Protein AF-A0A1I7XKC3-F1 (afdb_monomer_lite)

Organism: Heterorhabditis bacteriophora (NCBI:txid37862)

Sequence (110 aa):
MKFVNSKPDKKSCEFSFQAMRFMQVIESAVLALDHLHTLDPILDNLGRRHGKLEVNGKFRSYYWSTFLECSIYNVRKALTNAKKFADKDIDSTVILWRFLLRDMMKKIKV

InterPro domains:
  IPR009050 Globin-like superfamily [SSF46458] (7-82)
  IPR012292 Globin/Protoglobin [G3DSA:1.10.490.10] (1-110)
  IPR044399 Myoglobin-like, M family globin domain [cd01040] (5-108)
  IPR053341 Oxidative Stress Response Globin-like [PTHR47768] (9-109)

Radius of gyration: 17.14 Å; chains: 1; bounding box: 33×56×36 Å

Structure (mmCIF, N/CA/C/O backbone):
data_AF-A0A1I7XKC3-F1
#
_entry.id   AF-A0A1I7XKC3-F1
#
loop_
_atom_site.group_PDB
_atom_site.id
_atom_site.type_symbol
_atom_site.label_atom_id
_atom_site.label_alt_id
_atom_site.label_comp_id
_atom_site.label_asym_id
_atom_site.label_entity_id
_atom_site.label_seq_id
_atom_site.pdbx_PDB_ins_code
_atom_site.Cartn_x
_atom_site.Cartn_y
_atom_site.Cartn_z
_atom_site.occupancy
_atom_site.B_iso_or_equiv
_atom_site.auth_seq_id
_atom_site.auth_comp_id
_atom_site.auth_asym_id
_atom_site.auth_atom_id
_atom_site.pdbx_PDB_model_num
ATOM 1 N N . MET A 1 1 ? -5.148 44.225 3.162 1.00 41.16 1 MET A N 1
ATOM 2 C CA . MET A 1 1 ? -4.412 42.944 3.109 1.00 41.16 1 MET A CA 1
ATOM 3 C C . MET A 1 1 ? -4.772 42.276 1.785 1.00 41.16 1 MET A C 1
ATOM 5 O O . MET A 1 1 ? -5.936 41.958 1.590 1.00 41.16 1 MET A O 1
ATOM 9 N N . LYS A 1 2 ? -3.855 42.214 0.810 1.00 39.38 2 LYS A N 1
ATOM 10 C CA . LYS A 1 2 ? -4.137 41.585 -0.493 1.00 39.38 2 LYS A CA 1
ATOM 11 C C . LYS A 1 2 ? -4.003 40.071 -0.325 1.00 39.38 2 LYS A C 1
ATOM 13 O O . LYS A 1 2 ? -2.928 39.608 0.042 1.00 39.38 2 LYS A O 1
ATOM 18 N N . PHE A 1 3 ? -5.074 39.324 -0.580 1.00 52.50 3 PHE A N 1
ATOM 19 C CA . PHE A 1 3 ? -5.001 37.873 -0.723 1.00 52.50 3 PHE A CA 1
ATOM 20 C C . PHE A 1 3 ? -4.171 37.574 -1.968 1.00 52.50 3 PHE A C 1
ATOM 22 O O . PHE A 1 3 ? -4.613 37.781 -3.098 1.00 52.50 3 PHE A O 1
ATOM 29 N N . VAL A 1 4 ? -2.924 37.163 -1.763 1.00 53.81 4 VAL A N 1
ATOM 30 C CA . VAL A 1 4 ? -2.118 36.607 -2.842 1.00 53.81 4 VAL A CA 1
ATOM 31 C C . VAL A 1 4 ? -2.686 35.216 -3.085 1.00 53.81 4 VAL A C 1
ATOM 33 O O . VAL A 1 4 ? -2.530 34.337 -2.242 1.00 53.81 4 VAL A O 1
ATOM 36 N N . ASN A 1 5 ? -3.372 35.027 -4.213 1.00 55.12 5 ASN A N 1
ATOM 37 C CA . ASN A 1 5 ? -3.650 33.701 -4.755 1.00 55.12 5 ASN A CA 1
ATOM 38 C C . ASN A 1 5 ? -2.298 33.039 -5.047 1.00 55.12 5 ASN A C 1
ATOM 40 O O . ASN A 1 5 ? -1.741 33.184 -6.139 1.00 55.12 5 ASN A O 1
ATOM 44 N N . SER A 1 6 ? -1.722 32.379 -4.044 1.00 60.72 6 SER A N 1
ATOM 45 C CA . SER A 1 6 ? -0.539 31.553 -4.210 1.00 60.72 6 SER A CA 1
ATOM 46 C C . SER A 1 6 ? -0.907 30.442 -5.184 1.00 60.72 6 SER A C 1
ATOM 48 O O . SER A 1 6 ? -1.817 29.648 -4.946 1.00 60.72 6 SER A O 1
ATOM 50 N N . LYS A 1 7 ? -0.232 30.421 -6.339 1.00 62.53 7 LYS A N 1
ATOM 51 C CA . LYS A 1 7 ? -0.358 29.312 -7.285 1.00 62.53 7 LYS A CA 1
ATOM 52 C C . LYS A 1 7 ? -0.084 28.012 -6.518 1.00 62.53 7 LYS A C 1
ATOM 54 O O . LYS A 1 7 ? 0.878 27.993 -5.746 1.00 62.53 7 LYS A O 1
ATOM 59 N N . PRO A 1 8 ? -0.896 26.959 -6.706 1.00 65.06 8 PRO A N 1
ATOM 60 C CA . PRO A 1 8 ? -0.682 25.698 -6.016 1.00 65.06 8 PRO A CA 1
ATOM 61 C C . PRO A 1 8 ? 0.749 25.214 -6.264 1.00 65.06 8 PRO A C 1
ATOM 63 O O . PRO A 1 8 ? 1.235 25.241 -7.400 1.00 65.06 8 PRO A O 1
ATOM 66 N N . ASP A 1 9 ? 1.438 24.835 -5.188 1.00 76.94 9 ASP A N 1
ATOM 67 C CA . ASP A 1 9 ? 2.808 24.337 -5.259 1.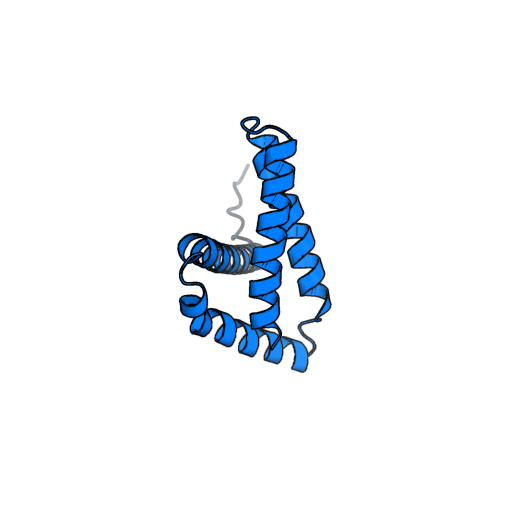00 76.94 9 ASP A CA 1
ATOM 68 C C . ASP A 1 9 ? 2.841 23.067 -6.121 1.00 76.94 9 ASP A C 1
ATOM 70 O O . ASP A 1 9 ? 2.349 22.010 -5.721 1.00 76.94 9 ASP A O 1
ATOM 74 N N . LYS A 1 10 ? 3.427 23.175 -7.321 1.00 70.94 10 LYS A N 1
ATOM 75 C CA . LYS A 1 10 ? 3.502 22.080 -8.298 1.00 70.94 10 LYS A CA 1
ATOM 76 C C . LYS A 1 10 ? 4.095 20.804 -7.697 1.00 70.94 10 LYS A C 1
ATOM 78 O O . LYS A 1 10 ? 3.612 19.724 -8.023 1.00 70.94 10 LYS A O 1
ATOM 83 N N . LYS A 1 11 ? 5.092 20.915 -6.810 1.00 71.88 11 LYS A N 1
ATOM 84 C CA . LYS A 1 11 ? 5.724 19.746 -6.172 1.00 71.88 11 LYS A CA 1
ATOM 85 C C . LYS A 1 11 ? 4.759 19.037 -5.223 1.00 71.88 11 LYS A C 1
ATOM 87 O O . LYS A 1 11 ? 4.666 17.812 -5.249 1.00 71.88 11 LYS A O 1
ATOM 92 N N . SER A 1 12 ? 4.003 19.799 -4.435 1.00 76.50 12 SER A N 1
ATOM 93 C CA . SER A 1 12 ? 2.940 19.272 -3.573 1.00 76.50 12 SER A CA 1
ATOM 94 C C . SER A 1 12 ? 1.827 18.587 -4.379 1.00 76.50 12 SER A C 1
ATOM 96 O O . SER A 1 12 ? 1.362 17.504 -4.011 1.00 76.50 12 SER A O 1
ATOM 98 N N . CYS A 1 13 ? 1.447 19.155 -5.529 1.00 83.06 13 CYS A N 1
ATOM 99 C CA . CYS A 1 13 ? 0.462 18.546 -6.425 1.00 83.06 13 CYS A CA 1
ATOM 100 C C . CYS A 1 13 ? 0.958 17.227 -7.033 1.00 83.06 13 CYS A C 1
ATOM 102 O O . CYS A 1 13 ? 0.220 16.243 -7.031 1.00 83.06 13 CYS A O 1
ATOM 104 N N . GLU A 1 14 ? 2.203 17.177 -7.515 1.00 85.88 14 GLU A N 1
ATOM 105 C CA . GLU A 1 14 ? 2.803 15.948 -8.048 1.00 85.88 14 GLU A CA 1
ATOM 106 C C . GLU A 1 14 ? 2.905 14.861 -6.978 1.00 85.88 14 GLU A C 1
ATOM 108 O O . GLU A 1 14 ? 2.538 13.715 -7.233 1.00 85.88 14 GLU A O 1
ATOM 113 N N . PHE A 1 15 ? 3.340 15.217 -5.767 1.00 85.12 15 PHE A N 1
ATOM 114 C CA . PHE A 1 15 ? 3.398 14.282 -4.649 1.00 85.12 15 PHE A CA 1
ATOM 115 C C . PHE A 1 15 ? 2.014 13.720 -4.310 1.00 85.12 15 PHE A C 1
ATOM 117 O O . PHE A 1 15 ? 1.838 12.503 -4.261 1.00 85.12 15 PHE A O 1
ATOM 124 N N . SER A 1 16 ? 1.018 14.595 -4.142 1.00 88.44 16 SER A N 1
ATOM 125 C CA . SER A 1 16 ? -0.357 14.200 -3.810 1.00 88.44 16 SER A CA 1
ATOM 126 C C . SER A 1 16 ? -0.956 13.288 -4.882 1.00 88.44 16 SER A C 1
ATOM 128 O O . SER A 1 16 ? -1.613 12.297 -4.570 1.00 88.44 16 SER A O 1
ATOM 130 N N . PHE A 1 17 ? -0.674 13.577 -6.152 1.00 88.44 17 PHE A N 1
ATOM 131 C CA . PHE A 1 17 ? -1.100 12.749 -7.273 1.00 88.44 17 PHE A CA 1
ATOM 132 C C . PHE A 1 17 ? -0.470 11.350 -7.249 1.00 88.44 17 PHE A C 1
ATOM 134 O O . PHE A 1 17 ? -1.168 10.356 -7.457 1.00 88.44 17 PHE A O 1
ATOM 141 N N . GLN A 1 18 ? 0.834 11.240 -6.969 1.00 87.00 18 GLN A N 1
ATOM 142 C CA . GLN A 1 18 ? 1.475 9.928 -6.831 1.00 87.00 18 GLN A CA 1
ATOM 143 C C . GLN A 1 18 ? 0.952 9.173 -5.604 1.00 87.00 18 GLN A C 1
ATOM 145 O O . GLN A 1 18 ? 0.672 7.980 -5.704 1.00 87.00 18 GLN A O 1
ATOM 150 N N . ALA A 1 19 ? 0.763 9.857 -4.472 1.00 88.62 19 ALA A N 1
ATOM 151 C CA . ALA A 1 19 ? 0.206 9.261 -3.261 1.00 88.62 19 ALA A CA 1
ATOM 152 C C . ALA A 1 19 ? -1.201 8.690 -3.505 1.00 88.62 19 ALA A C 1
ATOM 154 O O . ALA A 1 19 ? -1.474 7.550 -3.134 1.00 88.62 19 ALA A O 1
ATOM 155 N N . MET A 1 20 ? -2.064 9.432 -4.207 1.00 90.25 20 MET A N 1
ATOM 156 C CA . MET A 1 20 ? -3.402 8.970 -4.585 1.00 90.25 20 MET A CA 1
ATOM 157 C C . MET A 1 20 ? -3.351 7.702 -5.443 1.00 90.25 20 MET A C 1
ATOM 159 O O . MET A 1 20 ? -4.080 6.753 -5.169 1.00 90.25 20 MET A O 1
ATOM 163 N N . ARG A 1 21 ? -2.451 7.639 -6.432 1.00 87.94 21 ARG A N 1
ATOM 164 C CA . ARG A 1 21 ? -2.272 6.433 -7.256 1.00 87.94 21 ARG A CA 1
ATOM 165 C C . ARG A 1 21 ? -1.854 5.219 -6.434 1.00 87.94 21 ARG A C 1
ATOM 167 O O . ARG A 1 21 ? -2.342 4.124 -6.685 1.00 87.94 21 ARG A O 1
ATOM 174 N N . PHE A 1 22 ? -0.976 5.400 -5.450 1.00 87.06 22 PHE A N 1
ATOM 175 C CA . PHE A 1 22 ? -0.611 4.308 -4.549 1.00 87.06 22 PHE A CA 1
ATOM 176 C C . PHE A 1 22 ? -1.798 3.844 -3.705 1.00 87.06 22 PHE A C 1
ATOM 178 O O . PHE A 1 22 ? -2.020 2.641 -3.592 1.00 87.06 22 PHE A O 1
ATOM 185 N N . MET A 1 23 ? -2.596 4.774 -3.174 1.00 91.12 23 MET A N 1
ATOM 186 C CA . MET A 1 23 ? -3.797 4.420 -2.416 1.00 91.12 23 MET A CA 1
ATOM 187 C C . MET A 1 23 ? -4.818 3.653 -3.260 1.00 91.12 23 MET A C 1
ATOM 189 O O . MET A 1 23 ? -5.375 2.684 -2.764 1.00 91.12 23 MET A O 1
ATOM 193 N N . GLN A 1 24 ? -5.000 4.006 -4.535 1.00 91.38 24 GLN A N 1
ATOM 194 C CA . GLN A 1 24 ? -5.883 3.275 -5.456 1.00 91.38 24 GLN A CA 1
ATOM 195 C C . GLN A 1 24 ? -5.420 1.831 -5.696 1.00 91.38 24 GLN A C 1
ATOM 197 O O . GLN A 1 24 ? -6.235 0.913 -5.758 1.00 91.38 24 GLN A O 1
ATOM 202 N N . VAL A 1 25 ? -4.107 1.608 -5.816 1.00 90.38 25 VAL A N 1
ATOM 203 C CA . VAL A 1 25 ? -3.543 0.256 -5.971 1.00 90.38 25 VAL A CA 1
ATOM 204 C C . VAL A 1 25 ? -3.755 -0.563 -4.697 1.00 90.38 25 VAL A C 1
ATOM 206 O O . VAL A 1 25 ? -4.107 -1.737 -4.771 1.00 90.38 25 VAL A O 1
ATOM 209 N N . ILE A 1 26 ? -3.582 0.060 -3.529 1.00 92.00 26 ILE A N 1
ATOM 210 C CA . ILE A 1 26 ? -3.844 -0.568 -2.232 1.00 92.00 26 ILE A CA 1
ATOM 211 C C . ILE A 1 26 ? -5.333 -0.902 -2.066 1.00 92.00 26 ILE A C 1
ATOM 213 O O . ILE A 1 26 ? -5.667 -2.018 -1.681 1.00 92.00 26 ILE A O 1
ATOM 217 N N . GLU A 1 27 ? -6.225 0.035 -2.380 1.00 92.94 27 GLU A N 1
ATOM 218 C CA . GLU A 1 27 ? -7.676 -0.166 -2.359 1.00 92.94 27 GLU A CA 1
ATOM 219 C C . GLU A 1 27 ? -8.079 -1.330 -3.267 1.00 92.94 27 GLU A C 1
ATOM 221 O O . GLU A 1 27 ? -8.781 -2.238 -2.829 1.00 92.94 27 GLU A O 1
ATOM 226 N N . SER A 1 28 ? -7.557 -1.362 -4.495 1.00 92.38 28 SER A N 1
ATOM 227 C CA . SER A 1 28 ? -7.808 -2.456 -5.437 1.00 92.38 28 SER A CA 1
ATOM 228 C C . SER A 1 28 ? -7.360 -3.807 -4.871 1.00 92.38 28 SER A C 1
ATOM 230 O O . SER A 1 28 ? -8.031 -4.811 -5.083 1.00 92.38 28 SER A O 1
ATOM 232 N N . ALA A 1 29 ? -6.262 -3.843 -4.109 1.00 92.31 29 ALA A N 1
ATOM 233 C CA . ALA A 1 29 ? -5.795 -5.061 -3.449 1.00 92.31 29 ALA A CA 1
ATOM 234 C C . ALA A 1 29 ? -6.712 -5.521 -2.318 1.00 92.31 29 ALA A C 1
ATOM 236 O O . ALA A 1 29 ? -6.953 -6.717 -2.185 1.00 92.31 29 ALA A O 1
ATOM 237 N N . VAL A 1 30 ? -7.260 -4.588 -1.538 1.00 92.75 30 VAL A N 1
ATOM 238 C CA . VAL A 1 30 ? -8.254 -4.904 -0.504 1.00 92.75 30 VAL A CA 1
ATOM 239 C C . VAL A 1 30 ? -9.556 -5.414 -1.128 1.00 92.75 30 VAL A C 1
ATOM 241 O O . VAL A 1 30 ? -10.137 -6.375 -0.634 1.00 92.75 30 VAL A O 1
ATOM 244 N N . LEU A 1 31 ? -10.003 -4.809 -2.230 1.00 92.50 31 LEU A N 1
ATOM 245 C CA . LEU A 1 31 ? -11.226 -5.220 -2.928 1.00 92.50 31 LEU A CA 1
ATOM 246 C C . LEU A 1 31 ? -11.076 -6.555 -3.673 1.00 92.50 31 LEU A C 1
ATOM 248 O O . LEU A 1 31 ? -12.072 -7.226 -3.923 1.00 92.50 31 LEU A O 1
ATOM 252 N N . ALA A 1 32 ? -9.847 -6.948 -4.012 1.00 91.88 32 ALA A N 1
ATOM 253 C CA . ALA A 1 32 ? -9.539 -8.173 -4.741 1.00 91.88 32 ALA A CA 1
ATOM 254 C C . ALA A 1 32 ? -8.850 -9.240 -3.872 1.00 91.88 32 ALA A C 1
ATOM 256 O O . ALA A 1 32 ? -8.124 -10.070 -4.417 1.00 91.88 32 ALA A O 1
ATOM 257 N N . LEU A 1 33 ? -9.042 -9.245 -2.545 1.00 89.31 33 LEU A N 1
ATOM 258 C CA . LEU A 1 33 ? -8.362 -10.187 -1.638 1.00 89.31 33 LEU A CA 1
ATOM 259 C C . LEU A 1 33 ? -8.540 -11.661 -2.041 1.00 89.31 33 LEU A C 1
ATOM 261 O O . LEU A 1 33 ? -7.580 -12.427 -1.977 1.00 89.31 33 LEU A O 1
ATOM 265 N N . ASP A 1 34 ? -9.719 -12.039 -2.536 1.00 90.44 34 ASP A N 1
ATOM 266 C CA . ASP A 1 34 ? -9.996 -13.407 -3.001 1.00 90.44 34 ASP A CA 1
ATOM 267 C C . ASP A 1 34 ? -9.403 -13.706 -4.390 1.00 90.44 34 ASP A C 1
ATOM 269 O O . ASP A 1 34 ? -9.276 -14.860 -4.808 1.00 90.44 34 ASP A O 1
ATOM 273 N N . HIS A 1 35 ? -9.034 -12.664 -5.136 1.00 89.44 35 HIS A N 1
ATOM 274 C CA . HIS A 1 35 ? -8.646 -12.729 -6.544 1.00 89.44 35 HIS A CA 1
ATOM 275 C C . HIS A 1 35 ? -7.419 -11.853 -6.841 1.00 89.44 35 HIS A C 1
ATOM 277 O O . HIS A 1 35 ? -7.372 -11.162 -7.857 1.00 89.44 35 HIS A O 1
ATOM 283 N N . LEU A 1 36 ? -6.393 -11.886 -5.981 1.00 85.56 36 LEU A N 1
ATOM 284 C CA . LEU A 1 36 ? -5.233 -10.980 -6.070 1.00 85.56 36 LEU A CA 1
ATOM 285 C C . LEU A 1 36 ? -4.462 -11.049 -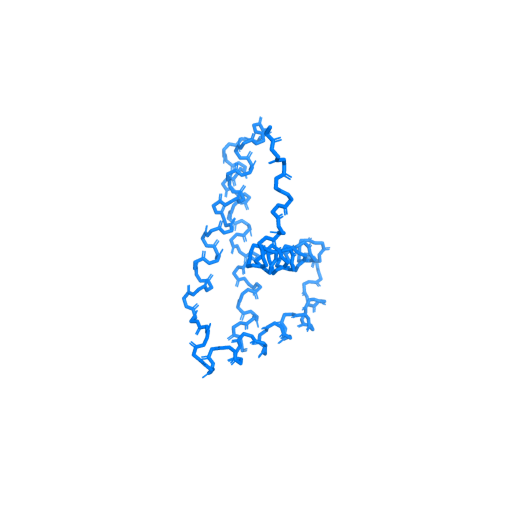7.400 1.00 85.56 36 LEU A C 1
ATOM 287 O O . LEU A 1 36 ? -3.805 -10.082 -7.773 1.00 85.56 36 LEU A O 1
ATOM 291 N N . HIS A 1 37 ? -4.548 -12.164 -8.131 1.00 87.00 37 HIS A N 1
ATOM 292 C CA . HIS A 1 37 ? -3.964 -12.311 -9.472 1.00 87.00 37 HIS A CA 1
ATOM 293 C C . HIS A 1 37 ? -4.527 -11.298 -10.485 1.00 87.00 37 HIS A C 1
ATOM 295 O O . HIS A 1 37 ? -3.859 -10.937 -11.448 1.00 87.00 37 HIS A O 1
ATOM 301 N N . THR A 1 38 ? -5.736 -10.776 -10.258 1.00 90.00 38 THR A N 1
ATOM 302 C CA . THR A 1 38 ? -6.332 -9.729 -11.105 1.00 90.00 38 THR A CA 1
ATOM 303 C C . THR A 1 38 ? -5.533 -8.422 -11.086 1.00 90.00 38 THR A C 1
ATOM 305 O O . THR A 1 38 ? -5.644 -7.619 -12.012 1.00 90.00 38 THR A O 1
ATOM 308 N N . LEU A 1 39 ? -4.679 -8.219 -10.076 1.00 90.44 39 LEU A N 1
ATOM 309 C CA . LEU A 1 39 ? -3.780 -7.073 -9.990 1.00 90.44 39 LEU A CA 1
ATOM 310 C C . LEU A 1 39 ? -2.474 -7.250 -10.767 1.00 90.44 39 LEU A C 1
ATOM 312 O O . LEU A 1 39 ? -1.753 -6.264 -10.925 1.00 90.44 39 LEU A O 1
ATOM 316 N N . ASP A 1 40 ? -2.157 -8.451 -11.256 1.00 90.50 40 ASP A N 1
ATOM 317 C CA . ASP A 1 40 ? -0.872 -8.745 -11.905 1.00 90.50 40 ASP A CA 1
ATOM 318 C C . ASP A 1 40 ? -0.540 -7.755 -13.036 1.00 90.50 40 ASP A C 1
ATOM 320 O O . ASP A 1 40 ? 0.534 -7.154 -12.985 1.00 90.50 40 ASP A O 1
ATOM 324 N N . PRO A 1 41 ? -1.464 -7.407 -13.959 1.00 91.25 41 PRO A N 1
ATOM 325 C CA . PRO A 1 41 ? -1.177 -6.414 -14.996 1.00 91.25 41 PRO A CA 1
ATOM 326 C C . PRO A 1 41 ? -0.774 -5.034 -14.446 1.00 91.25 41 PRO A C 1
ATOM 328 O O . PRO A 1 41 ? 0.052 -4.331 -15.040 1.00 91.25 41 PRO A O 1
ATOM 331 N N . ILE A 1 42 ? -1.355 -4.627 -13.312 1.00 89.62 42 ILE A N 1
ATOM 332 C CA . ILE A 1 42 ? -1.068 -3.345 -12.656 1.00 89.62 42 ILE A CA 1
ATOM 333 C C . ILE A 1 42 ? 0.288 -3.414 -11.949 1.00 89.62 42 ILE A C 1
ATOM 335 O O . ILE A 1 42 ? 1.111 -2.507 -12.115 1.00 89.62 42 ILE A O 1
ATOM 339 N N . LEU A 1 43 ? 0.528 -4.478 -11.180 1.00 90.31 43 LEU A N 1
ATOM 340 C CA . LEU A 1 43 ? 1.752 -4.668 -10.403 1.00 90.31 43 LEU A CA 1
ATOM 341 C C . LEU A 1 43 ? 2.973 -4.860 -11.313 1.00 90.31 43 LEU A C 1
ATOM 343 O O . LEU A 1 43 ? 3.990 -4.207 -11.082 1.00 90.31 43 LEU A O 1
ATOM 347 N N . ASP A 1 44 ? 2.846 -5.615 -12.404 1.00 91.31 44 ASP A N 1
ATOM 348 C CA . ASP A 1 44 ? 3.902 -5.796 -13.408 1.00 91.31 44 ASP A CA 1
ATOM 349 C C . ASP A 1 44 ? 4.271 -4.469 -14.078 1.00 91.31 44 ASP A C 1
ATOM 351 O O . ASP A 1 44 ? 5.442 -4.132 -14.280 1.00 91.31 44 ASP A O 1
ATOM 355 N N . ASN A 1 45 ? 3.265 -3.657 -14.415 1.00 90.25 45 ASN A N 1
ATOM 356 C CA . ASN A 1 45 ? 3.505 -2.339 -14.987 1.00 90.25 45 ASN A CA 1
ATOM 357 C C . ASN A 1 45 ? 4.214 -1.405 -13.994 1.00 90.25 45 ASN A C 1
ATOM 359 O O . ASN A 1 45 ? 5.105 -0.644 -14.387 1.00 90.25 45 ASN A O 1
ATOM 363 N N . LEU A 1 46 ? 3.844 -1.460 -12.712 1.00 89.62 46 LEU A N 1
ATOM 364 C CA . LEU A 1 46 ? 4.533 -0.721 -11.656 1.00 89.62 46 LEU A CA 1
ATOM 365 C C . LEU A 1 46 ? 5.974 -1.202 -11.485 1.00 89.62 46 LEU A C 1
ATOM 367 O O . LEU A 1 46 ? 6.855 -0.346 -11.365 1.00 89.62 46 LEU A O 1
ATOM 371 N N . GLY A 1 47 ? 6.214 -2.514 -11.540 1.00 90.94 47 GLY A N 1
ATOM 372 C CA . GLY A 1 47 ? 7.548 -3.106 -11.480 1.00 90.94 47 GLY A CA 1
ATOM 373 C C . GLY A 1 47 ? 8.435 -2.604 -12.609 1.00 90.94 47 GLY A C 1
ATOM 374 O O . GLY A 1 47 ? 9.454 -1.963 -12.355 1.00 90.94 47 GLY A O 1
ATOM 375 N N . ARG A 1 48 ? 7.973 -2.690 -13.864 1.00 92.38 48 ARG A N 1
ATOM 376 C CA . ARG A 1 48 ? 8.707 -2.140 -15.023 1.00 92.38 48 ARG A CA 1
ATOM 377 C C . ARG A 1 48 ? 9.038 -0.653 -14.878 1.00 92.38 48 ARG A C 1
ATOM 379 O O . ARG A 1 48 ? 10.115 -0.211 -15.280 1.00 92.38 48 ARG A O 1
ATOM 386 N N . ARG A 1 49 ? 8.114 0.153 -14.342 1.00 90.50 49 ARG A N 1
ATOM 387 C CA . ARG A 1 49 ? 8.337 1.596 -14.146 1.00 90.50 49 ARG A CA 1
ATOM 388 C C . ARG A 1 49 ? 9.369 1.870 -13.054 1.00 90.50 49 ARG A C 1
ATOM 390 O O . ARG A 1 49 ? 10.238 2.710 -13.272 1.00 90.50 49 ARG A O 1
ATOM 397 N N . HIS A 1 50 ? 9.296 1.179 -11.920 1.00 90.88 50 HIS A N 1
ATOM 398 C CA . HIS A 1 50 ? 10.249 1.366 -10.824 1.00 90.88 50 HIS A CA 1
ATOM 399 C C . HIS A 1 50 ? 11.624 0.776 -11.147 1.00 90.88 50 HIS A C 1
ATOM 401 O O . HIS A 1 50 ? 12.619 1.440 -10.873 1.00 90.88 50 HIS A O 1
ATOM 407 N N . GLY A 1 51 ? 11.692 -0.360 -11.847 1.00 91.44 51 GLY A N 1
ATOM 408 C CA . GLY A 1 51 ? 12.944 -0.918 -12.363 1.00 91.44 51 GLY A CA 1
ATOM 409 C C . GLY A 1 51 ? 13.672 0.061 -13.290 1.00 91.44 51 GLY A C 1
ATOM 410 O O . GLY A 1 51 ? 14.862 0.314 -13.123 1.00 91.44 51 GLY A O 1
ATOM 411 N N . LYS A 1 52 ? 12.953 0.744 -14.196 1.00 93.06 52 LYS A N 1
ATOM 412 C CA . LYS A 1 52 ? 13.538 1.826 -15.016 1.00 93.06 52 LYS A CA 1
ATOM 413 C C . LYS A 1 52 ? 14.062 2.998 -14.182 1.00 93.06 52 LYS A C 1
ATOM 415 O O . LYS A 1 52 ? 15.054 3.618 -14.560 1.00 93.06 52 LYS A O 1
ATOM 420 N N . LEU A 1 53 ? 13.391 3.361 -13.089 1.00 92.12 53 LEU A N 1
ATOM 421 C CA . LEU A 1 53 ? 13.868 4.430 -12.205 1.00 92.12 53 LEU A CA 1
ATOM 422 C C . LEU A 1 53 ? 15.111 3.999 -11.421 1.00 92.12 53 LEU A C 1
ATOM 424 O O . LEU A 1 53 ? 16.006 4.819 -11.226 1.00 92.12 53 LEU A O 1
ATOM 428 N N . GLU A 1 54 ? 15.175 2.737 -11.006 1.00 92.12 54 GLU A N 1
ATOM 429 C CA . GLU A 1 54 ? 16.317 2.164 -10.297 1.00 92.12 54 GLU A CA 1
ATOM 430 C C . GLU A 1 54 ? 17.556 2.104 -11.192 1.00 92.12 54 GLU A C 1
ATOM 432 O O . GLU A 1 54 ? 18.590 2.656 -10.820 1.00 92.12 54 GLU A O 1
ATOM 437 N N . VAL A 1 55 ? 17.422 1.575 -12.415 1.00 93.31 55 VAL A N 1
ATOM 438 C CA . VAL A 1 55 ? 18.505 1.544 -13.419 1.00 93.31 55 VAL A CA 1
ATOM 439 C C . VAL A 1 55 ? 19.041 2.948 -13.716 1.00 93.31 55 VAL A C 1
ATOM 441 O O . VAL A 1 55 ? 20.245 3.144 -13.836 1.00 93.31 55 VAL A O 1
ATOM 444 N N . ASN A 1 56 ? 18.163 3.953 -13.768 1.00 94.56 56 ASN A N 1
ATOM 445 C CA . ASN A 1 56 ? 18.550 5.347 -14.005 1.00 94.56 56 ASN A CA 1
ATOM 446 C C . ASN A 1 56 ? 19.052 6.080 -12.746 1.00 94.56 56 ASN A C 1
ATOM 448 O O . ASN A 1 56 ? 19.207 7.302 -12.766 1.00 94.56 56 ASN A O 1
ATOM 452 N N . GLY A 1 57 ? 19.233 5.379 -11.624 1.00 92.25 57 GLY A N 1
ATOM 453 C CA . GLY A 1 57 ? 19.717 5.954 -10.371 1.00 92.25 57 GLY A CA 1
ATOM 454 C C . GLY A 1 57 ? 18.738 6.911 -9.681 1.00 92.25 57 GLY A C 1
ATOM 455 O O . GLY A 1 57 ? 19.131 7.568 -8.717 1.00 92.25 57 GLY A O 1
ATOM 456 N N . LYS A 1 58 ? 17.477 6.978 -10.125 1.00 92.81 58 LYS A N 1
ATOM 457 C CA . LYS A 1 58 ? 16.409 7.840 -9.579 1.00 92.81 58 LYS A CA 1
ATOM 458 C C . LYS A 1 58 ? 15.561 7.153 -8.506 1.00 92.81 58 LYS A C 1
ATOM 460 O O . LYS A 1 58 ? 14.717 7.794 -7.889 1.00 92.81 58 LYS A O 1
ATOM 465 N N . PHE A 1 59 ? 15.776 5.860 -8.291 1.00 92.69 59 PHE A N 1
ATOM 466 C CA . PHE A 1 59 ? 15.135 5.074 -7.245 1.00 92.69 59 PHE A CA 1
ATOM 467 C C . PHE A 1 59 ? 16.181 4.209 -6.533 1.00 92.69 59 PHE A C 1
ATOM 469 O O . PHE A 1 59 ? 17.231 3.891 -7.096 1.00 92.69 59 PHE A O 1
ATOM 476 N N . ARG A 1 60 ? 15.927 3.877 -5.268 1.00 92.62 60 ARG A N 1
ATOM 477 C CA . ARG A 1 60 ? 16.761 2.987 -4.458 1.00 92.62 60 ARG A CA 1
ATOM 478 C C . ARG A 1 60 ? 15.867 1.923 -3.843 1.00 92.62 60 ARG A C 1
ATOM 480 O O . ARG A 1 60 ? 14.856 2.270 -3.238 1.00 92.62 60 ARG A O 1
ATOM 487 N N . SER A 1 61 ? 16.265 0.655 -3.923 1.00 87.62 61 SER A N 1
ATOM 488 C CA . SER A 1 61 ? 15.472 -0.465 -3.396 1.00 87.62 61 SER A CA 1
ATOM 489 C C . SER A 1 61 ? 15.023 -0.292 -1.932 1.00 87.62 61 SER A C 1
ATOM 491 O O . SER A 1 61 ? 13.911 -0.686 -1.579 1.00 87.62 61 SER A O 1
ATOM 493 N N . TYR A 1 62 ? 15.814 0.373 -1.076 1.00 91.44 62 TYR A N 1
ATOM 494 C CA . TYR A 1 62 ? 15.437 0.610 0.327 1.00 91.44 62 TYR A CA 1
ATOM 495 C C . TYR A 1 62 ? 14.239 1.561 0.509 1.00 91.44 62 TYR A C 1
ATOM 497 O O . TYR A 1 62 ? 13.595 1.510 1.557 1.00 91.44 62 TYR A O 1
ATOM 505 N N . TYR A 1 63 ? 13.877 2.374 -0.493 1.00 93.06 63 TYR A N 1
ATOM 506 C CA . TYR A 1 63 ? 12.673 3.217 -0.442 1.00 93.06 63 TYR A CA 1
ATOM 507 C C . TYR A 1 63 ? 11.398 2.390 -0.282 1.00 93.06 63 TYR A C 1
ATOM 509 O O . TYR A 1 63 ? 10.451 2.840 0.358 1.00 93.06 63 TYR A O 1
ATOM 517 N N . TRP A 1 64 ? 11.394 1.152 -0.780 1.00 92.00 64 TRP A N 1
ATOM 518 C CA . TRP A 1 64 ? 10.315 0.204 -0.532 1.00 92.00 64 TRP A CA 1
ATOM 519 C C . TRP A 1 64 ? 10.150 -0.101 0.960 1.00 92.00 64 TRP A C 1
ATOM 521 O O . TRP A 1 64 ? 9.031 -0.118 1.465 1.00 92.00 64 TRP A O 1
ATOM 531 N N . SER A 1 65 ? 11.250 -0.302 1.687 1.00 93.25 65 SER A N 1
ATOM 532 C CA . SER A 1 65 ? 11.202 -0.539 3.133 1.00 93.25 65 SER A CA 1
ATOM 533 C C . SER A 1 65 ? 10.669 0.685 3.879 1.00 93.25 65 SER A C 1
ATOM 535 O O . SER A 1 65 ? 9.804 0.544 4.739 1.00 93.25 65 SER A O 1
ATOM 537 N N . THR A 1 66 ? 11.112 1.890 3.501 1.00 94.81 66 THR A N 1
ATOM 538 C CA . THR A 1 66 ? 10.577 3.145 4.053 1.00 94.81 66 THR A CA 1
ATOM 539 C C . THR A 1 66 ? 9.077 3.273 3.799 1.00 94.81 66 THR A C 1
ATOM 541 O O . THR A 1 66 ? 8.320 3.561 4.722 1.00 94.81 66 THR A O 1
ATOM 544 N N . PHE A 1 67 ? 8.630 3.003 2.570 1.00 92.38 67 PHE A N 1
ATOM 545 C CA . PHE A 1 67 ? 7.217 3.035 2.207 1.00 92.38 67 PHE A CA 1
ATOM 546 C C . PHE A 1 67 ? 6.377 2.080 3.063 1.00 92.38 67 PHE A C 1
ATOM 548 O O . PHE A 1 67 ? 5.324 2.480 3.563 1.00 92.38 67 PHE A O 1
ATOM 555 N N . LEU A 1 68 ? 6.849 0.848 3.279 1.00 94.75 68 LEU A N 1
ATOM 556 C CA . LEU A 1 68 ? 6.150 -0.143 4.097 1.00 94.75 68 LEU A CA 1
ATOM 557 C C . LEU A 1 68 ? 5.969 0.340 5.540 1.00 94.75 68 LEU A C 1
ATOM 559 O O . LEU A 1 68 ? 4.849 0.349 6.047 1.00 94.75 68 LEU A O 1
ATOM 563 N N . GLU A 1 69 ? 7.051 0.765 6.193 1.00 96.38 69 GLU A N 1
ATOM 564 C CA . GLU A 1 69 ? 6.994 1.177 7.600 1.00 96.38 69 GLU A CA 1
ATOM 565 C C . GLU A 1 69 ? 6.153 2.449 7.782 1.00 96.38 69 GLU A C 1
ATOM 567 O O . GLU A 1 69 ? 5.328 2.519 8.695 1.00 96.38 69 GLU A O 1
ATOM 572 N N . CYS A 1 70 ? 6.259 3.420 6.865 1.00 96.00 70 CYS A N 1
ATOM 573 C CA . CYS A 1 70 ? 5.394 4.599 6.868 1.00 96.00 70 CYS A CA 1
ATOM 574 C C . CYS A 1 70 ? 3.916 4.240 6.653 1.00 96.00 70 CYS A C 1
ATOM 576 O O . CYS A 1 70 ? 3.049 4.805 7.319 1.00 96.00 70 CYS A O 1
ATOM 578 N N . SER A 1 71 ? 3.604 3.313 5.745 1.00 95.12 71 SER A N 1
ATOM 579 C CA . SER A 1 71 ? 2.219 2.901 5.478 1.00 95.12 71 SER A CA 1
ATOM 580 C C . SER A 1 71 ? 1.597 2.232 6.704 1.00 95.12 71 SER A C 1
ATOM 582 O O . SER A 1 71 ? 0.519 2.624 7.146 1.00 95.12 71 SER A O 1
ATOM 584 N N . ILE A 1 72 ? 2.319 1.293 7.318 1.00 96.94 72 ILE A N 1
ATOM 585 C CA . ILE A 1 72 ? 1.896 0.580 8.533 1.00 96.94 72 ILE A CA 1
ATOM 586 C C . ILE A 1 72 ? 1.706 1.550 9.702 1.00 96.94 72 ILE A C 1
ATOM 588 O O . ILE A 1 72 ? 0.703 1.470 10.414 1.00 96.94 72 ILE A O 1
ATOM 592 N N . TYR A 1 73 ? 2.630 2.498 9.882 1.00 97.44 73 TYR A N 1
ATOM 593 C CA . TYR A 1 73 ? 2.491 3.547 10.889 1.00 97.44 73 TYR A CA 1
ATOM 594 C C . TYR A 1 73 ? 1.203 4.357 10.691 1.00 97.44 73 TYR A C 1
ATOM 596 O O . TYR A 1 73 ? 0.452 4.566 11.645 1.00 97.44 73 TYR A O 1
ATOM 604 N N . ASN A 1 74 ? 0.919 4.787 9.457 1.00 96.19 74 ASN A N 1
ATOM 605 C CA . ASN A 1 74 ? -0.275 5.577 9.159 1.00 96.19 74 ASN A CA 1
ATOM 606 C C . ASN A 1 74 ? 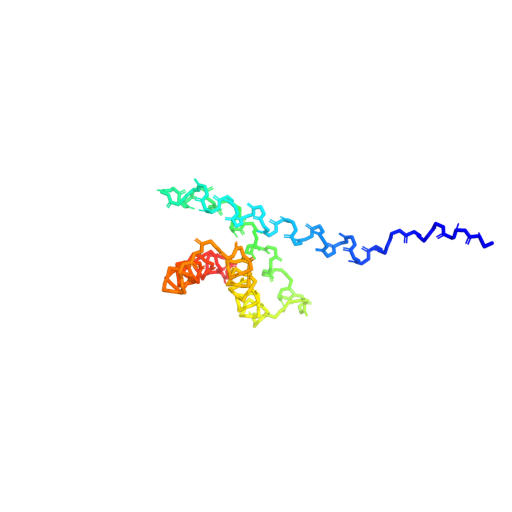-1.569 4.779 9.359 1.00 96.19 74 ASN A C 1
ATOM 608 O O . ASN A 1 74 ? -2.523 5.330 9.905 1.00 96.19 74 ASN A O 1
ATOM 612 N N . VAL A 1 75 ? -1.591 3.490 9.003 1.00 95.75 75 VAL A N 1
ATOM 613 C CA . VAL A 1 75 ? -2.727 2.595 9.287 1.00 95.75 75 VAL A CA 1
ATOM 614 C C . VAL A 1 75 ? -2.985 2.513 10.790 1.00 95.75 75 VAL A C 1
ATOM 616 O O . VAL A 1 75 ? -4.102 2.784 11.228 1.00 95.75 75 VAL A O 1
ATOM 619 N N . ARG A 1 76 ? -1.956 2.214 11.599 1.00 98.00 76 ARG A N 1
ATOM 620 C CA . ARG A 1 76 ? -2.100 2.161 13.063 1.00 98.00 76 ARG A CA 1
ATOM 621 C C . ARG A 1 76 ? -2.623 3.487 13.606 1.00 98.00 76 ARG A C 1
ATOM 623 O O . ARG A 1 76 ? -3.619 3.505 14.319 1.00 98.00 76 ARG A O 1
ATOM 630 N N . LYS A 1 77 ? -1.989 4.598 13.224 1.00 97.88 77 LYS A N 1
ATOM 631 C CA . LYS A 1 77 ? -2.378 5.944 13.660 1.00 97.88 77 LYS A CA 1
ATOM 632 C C . LYS A 1 77 ? -3.840 6.250 13.325 1.00 97.88 77 LYS A C 1
ATOM 634 O O . LYS A 1 77 ? -4.549 6.786 14.172 1.00 97.88 77 LYS A O 1
ATOM 639 N N . ALA A 1 78 ? -4.296 5.912 12.119 1.00 96.44 78 ALA A N 1
ATOM 640 C CA . ALA A 1 78 ? -5.677 6.128 11.699 1.00 96.44 78 ALA A CA 1
ATOM 641 C C . ALA A 1 78 ? -6.670 5.314 12.545 1.00 96.44 78 ALA A C 1
ATOM 643 O O . ALA A 1 78 ? -7.662 5.868 13.018 1.00 96.44 78 ALA A O 1
ATOM 644 N N . LEU A 1 79 ? -6.381 4.033 12.791 1.00 97.00 79 LEU A N 1
ATOM 645 C CA . LEU A 1 79 ? -7.236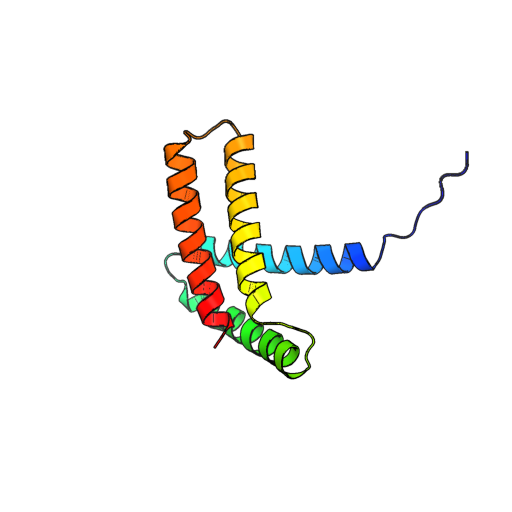 3.156 13.596 1.00 97.00 79 LEU A CA 1
ATOM 646 C C . LEU A 1 79 ? -7.278 3.577 15.071 1.00 97.00 79 LEU A C 1
ATOM 648 O O . LEU A 1 79 ? -8.359 3.649 15.653 1.00 97.00 79 LEU A O 1
ATOM 652 N N . THR A 1 80 ? -6.133 3.937 15.657 1.00 97.44 80 THR A N 1
ATOM 653 C CA . THR A 1 80 ? -6.058 4.464 17.029 1.00 97.44 80 THR A CA 1
ATOM 654 C C . THR A 1 80 ? -6.847 5.769 17.161 1.00 97.44 80 THR A C 1
ATOM 656 O O . THR A 1 80 ? -7.642 5.931 18.085 1.00 97.44 80 THR A O 1
ATOM 659 N N . ASN A 1 81 ? -6.697 6.690 16.204 1.00 97.81 81 ASN A N 1
ATOM 660 C CA . ASN A 1 81 ? -7.411 7.968 16.218 1.00 97.81 81 ASN A CA 1
ATOM 661 C C . ASN A 1 81 ? -8.922 7.820 16.025 1.00 97.81 81 ASN A C 1
ATOM 663 O O . ASN A 1 81 ? -9.673 8.684 16.476 1.00 97.81 81 ASN A O 1
ATOM 667 N N . ALA A 1 82 ? -9.379 6.737 15.389 1.00 96.75 82 ALA A N 1
ATOM 668 C CA . ALA A 1 82 ? -10.800 6.454 15.260 1.00 96.75 82 ALA A CA 1
ATOM 669 C C . ALA A 1 82 ? -11.464 6.179 16.620 1.00 96.75 82 ALA A C 1
ATOM 671 O O . ALA A 1 82 ? -12.676 6.347 16.717 1.00 96.75 82 ALA A O 1
ATOM 672 N N . LYS A 1 83 ? -10.697 5.778 17.652 1.00 93.44 83 LYS A N 1
ATOM 673 C CA . LYS A 1 83 ? -11.180 5.448 19.011 1.00 93.44 83 LYS A CA 1
ATOM 674 C C . LYS A 1 83 ? -12.353 4.452 19.023 1.00 93.44 83 LYS A C 1
ATOM 676 O O . LYS A 1 83 ? -13.213 4.504 19.896 1.00 93.44 83 LYS A O 1
ATOM 681 N N . LYS A 1 84 ? -12.402 3.573 18.018 1.00 96.31 84 LYS A N 1
ATOM 682 C CA . LYS A 1 84 ? -13.483 2.598 17.778 1.00 96.31 84 LYS A CA 1
ATOM 683 C C . LYS A 1 84 ? -13.056 1.147 17.982 1.00 96.31 84 LYS A C 1
ATOM 685 O O . LYS A 1 84 ? -13.913 0.276 18.040 1.00 96.31 84 LYS A O 1
ATOM 690 N N . PHE A 1 85 ? -11.755 0.890 18.044 1.00 95.50 85 PHE A N 1
ATOM 691 C CA . PHE A 1 85 ? -11.183 -0.452 18.010 1.00 95.50 85 PHE A CA 1
ATOM 692 C C . PHE A 1 85 ? -10.337 -0.682 19.257 1.00 95.50 85 PHE A C 1
ATOM 694 O O . PHE A 1 85 ? -9.678 0.248 19.725 1.00 95.50 85 PHE A O 1
ATOM 701 N N . ALA A 1 86 ? -10.348 -1.906 19.783 1.00 97.19 86 ALA A N 1
ATOM 702 C CA . ALA A 1 86 ? -9.450 -2.293 20.861 1.00 97.19 86 ALA A CA 1
ATOM 703 C C . ALA A 1 86 ? -8.012 -2.421 20.336 1.00 97.19 86 ALA A C 1
ATOM 705 O O . ALA A 1 86 ? -7.799 -2.814 19.188 1.00 97.19 86 ALA A O 1
ATOM 706 N N . ASP A 1 87 ? -7.017 -2.158 21.186 1.00 96.06 87 ASP A N 1
ATOM 707 C CA . ASP A 1 87 ? -5.601 -2.183 20.787 1.00 96.06 87 ASP A CA 1
ATOM 708 C C . ASP A 1 87 ? -5.181 -3.527 20.170 1.00 96.06 87 ASP A C 1
ATOM 710 O O . ASP A 1 87 ? -4.472 -3.560 19.165 1.00 96.06 87 ASP A O 1
ATOM 714 N N . LYS A 1 88 ? -5.706 -4.644 20.694 1.00 97.31 88 LYS A N 1
ATOM 715 C CA . LYS A 1 88 ? -5.467 -5.992 20.150 1.00 97.31 88 LYS A CA 1
ATOM 716 C C . LYS A 1 88 ? -5.942 -6.141 18.698 1.00 97.31 88 LYS A C 1
ATOM 718 O O . LYS A 1 88 ? -5.274 -6.796 17.891 1.00 97.31 88 LYS A O 1
ATOM 723 N N . ASP A 1 89 ? -7.084 -5.549 18.359 1.00 97.50 89 ASP A N 1
ATOM 724 C CA . ASP A 1 89 ? -7.645 -5.615 17.007 1.00 97.50 89 ASP A CA 1
ATOM 725 C C . ASP A 1 89 ? -6.854 -4.718 16.056 1.00 97.50 89 ASP A C 1
ATOM 727 O O . ASP A 1 89 ? -6.593 -5.097 14.912 1.00 97.50 89 ASP A O 1
ATOM 731 N N . ILE A 1 90 ? -6.403 -3.557 16.545 1.00 97.88 90 ILE A N 1
ATOM 732 C CA . ILE A 1 90 ? -5.502 -2.668 15.807 1.00 97.88 90 ILE A CA 1
ATOM 733 C C . ILE A 1 90 ? -4.197 -3.402 15.485 1.00 97.88 90 ILE A C 1
ATOM 735 O O . ILE A 1 90 ? -3.769 -3.396 14.333 1.00 97.88 90 ILE A O 1
ATOM 739 N N . ASP A 1 91 ? -3.585 -4.075 16.458 1.00 97.56 91 ASP A N 1
ATOM 740 C CA . ASP A 1 91 ? -2.341 -4.822 16.257 1.00 97.56 91 ASP A CA 1
ATOM 741 C C . ASP A 1 91 ? -2.499 -5.962 15.251 1.00 97.56 91 ASP A C 1
ATOM 743 O O . ASP A 1 91 ? -1.694 -6.091 14.323 1.00 97.56 91 ASP A O 1
ATOM 747 N N . SER A 1 92 ? -3.576 -6.737 15.381 1.00 97.88 92 SER A N 1
ATOM 748 C CA . SER A 1 92 ? -3.903 -7.814 14.441 1.00 97.88 92 SER A CA 1
ATOM 749 C C . SER A 1 92 ? -4.103 -7.267 13.024 1.00 97.88 92 SER A C 1
ATOM 751 O O . SER A 1 92 ? -3.540 -7.784 12.059 1.00 97.88 92 SER A O 1
ATOM 753 N N . THR A 1 93 ? -4.829 -6.155 12.897 1.00 96.31 93 THR A N 1
ATOM 754 C CA . THR A 1 93 ? -5.073 -5.477 11.617 1.00 96.31 93 THR A CA 1
ATOM 755 C C . THR A 1 93 ? -3.772 -4.973 10.994 1.00 96.31 93 THR A C 1
ATOM 757 O O . THR A 1 93 ? -3.521 -5.182 9.809 1.00 96.31 93 THR A O 1
ATOM 760 N N . VAL A 1 94 ? -2.897 -4.352 11.785 1.00 97.38 94 VAL A N 1
ATOM 761 C CA . VAL A 1 94 ? -1.591 -3.851 11.335 1.00 97.38 94 VAL A CA 1
ATOM 762 C C . VAL A 1 94 ? -0.697 -4.984 10.813 1.00 97.38 94 VAL A C 1
ATOM 764 O O . VAL A 1 94 ? 0.016 -4.795 9.823 1.00 97.38 94 VAL A O 1
ATOM 767 N N . ILE A 1 95 ? -0.751 -6.170 11.427 1.00 97.62 95 ILE A N 1
ATOM 768 C CA . ILE A 1 95 ? -0.047 -7.364 10.940 1.00 97.62 95 ILE A CA 1
ATOM 769 C C . ILE A 1 95 ? -0.582 -7.797 9.567 1.00 97.62 95 ILE A C 1
ATOM 771 O O . ILE A 1 95 ? 0.212 -8.028 8.653 1.00 97.62 95 ILE A O 1
ATOM 775 N N . LEU A 1 96 ? -1.904 -7.850 9.388 1.00 96.25 96 LEU A N 1
ATOM 776 C CA . LEU A 1 96 ? -2.525 -8.209 8.106 1.00 96.25 96 LEU A CA 1
ATOM 777 C C . LEU A 1 96 ? -2.152 -7.218 6.993 1.00 96.25 96 LEU A C 1
ATOM 779 O O . LEU A 1 96 ? -1.739 -7.626 5.907 1.00 96.25 96 LEU A O 1
ATOM 783 N N . TRP A 1 97 ? -2.183 -5.916 7.288 1.00 96.56 97 TRP A N 1
ATOM 784 C CA . TRP A 1 97 ? -1.715 -4.875 6.369 1.00 96.56 97 TRP A CA 1
ATOM 785 C C . TRP A 1 97 ? -0.242 -5.039 5.989 1.00 96.56 97 TRP A C 1
ATOM 787 O O . TRP A 1 97 ? 0.121 -4.868 4.824 1.00 96.56 97 TRP A O 1
ATOM 797 N N . ARG A 1 98 ? 0.620 -5.407 6.947 1.00 97.12 98 ARG A N 1
ATOM 798 C CA . ARG A 1 98 ? 2.038 -5.686 6.678 1.00 97.12 98 ARG A CA 1
ATOM 799 C C . ARG A 1 98 ? 2.201 -6.848 5.699 1.00 97.12 98 ARG A C 1
ATOM 801 O O . ARG A 1 98 ? 3.075 -6.759 4.838 1.00 97.12 98 ARG A O 1
ATOM 808 N N . PHE A 1 99 ? 1.403 -7.910 5.814 1.00 95.06 99 PHE A N 1
ATOM 809 C CA . PHE A 1 99 ? 1.445 -9.034 4.874 1.00 95.06 99 PHE A CA 1
ATOM 810 C C . PHE A 1 99 ? 1.005 -8.621 3.470 1.00 95.06 99 PHE A C 1
ATOM 812 O O . PHE A 1 99 ? 1.784 -8.786 2.531 1.00 95.06 99 PHE A O 1
ATOM 819 N N . LEU A 1 100 ? -0.164 -7.986 3.347 1.00 93.06 100 LEU A N 1
ATOM 820 C CA . LEU A 1 100 ? -0.693 -7.531 2.059 1.00 93.06 100 LEU A CA 1
ATOM 821 C C . LEU A 1 100 ? 0.307 -6.630 1.320 1.00 93.06 100 LEU A C 1
ATOM 823 O O . LEU A 1 100 ? 0.680 -6.904 0.179 1.00 93.06 100 LEU A O 1
ATOM 827 N N . LEU A 1 101 ? 0.805 -5.587 1.992 1.00 94.19 101 LEU A N 1
ATOM 828 C CA . LEU A 1 101 ? 1.746 -4.644 1.388 1.00 94.19 101 LEU A CA 1
ATOM 829 C C . LEU A 1 101 ? 3.065 -5.321 1.004 1.00 94.19 101 LEU A C 1
ATOM 831 O O . LEU A 1 101 ? 3.601 -5.048 -0.069 1.00 94.19 101 LEU A O 1
ATOM 835 N N . ARG A 1 102 ? 3.588 -6.230 1.840 1.00 93.50 102 ARG A N 1
ATOM 836 C CA . ARG A 1 102 ? 4.815 -6.975 1.520 1.00 93.50 102 ARG A CA 1
ATOM 837 C C . ARG A 1 102 ? 4.658 -7.815 0.264 1.00 93.50 102 ARG A C 1
ATOM 839 O O . ARG A 1 102 ? 5.572 -7.815 -0.556 1.00 93.50 102 ARG A O 1
ATOM 846 N N . ASP A 1 103 ? 3.543 -8.513 0.108 1.00 89.56 103 ASP A N 1
ATOM 847 C CA . ASP A 1 103 ? 3.343 -9.392 -1.042 1.00 89.56 103 ASP A CA 1
ATOM 848 C C . ASP A 1 103 ? 3.096 -8.602 -2.332 1.00 89.56 103 ASP A C 1
ATOM 850 O O . ASP A 1 103 ? 3.688 -8.924 -3.364 1.00 89.56 103 ASP A O 1
ATOM 854 N N . MET A 1 104 ? 2.367 -7.484 -2.262 1.00 89.75 104 MET A N 1
ATOM 855 C CA . MET A 1 104 ? 2.282 -6.530 -3.375 1.00 89.75 104 MET A CA 1
ATOM 856 C C . MET A 1 104 ? 3.668 -6.008 -3.779 1.00 89.75 104 MET A C 1
ATOM 858 O O . MET A 1 104 ? 4.025 -6.001 -4.956 1.00 89.75 104 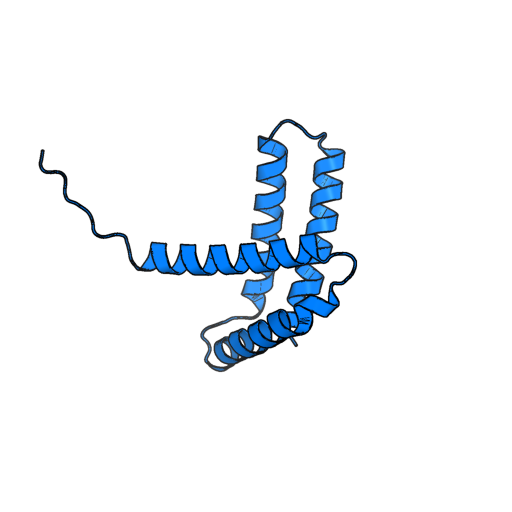MET A O 1
ATOM 862 N N . MET A 1 105 ? 4.484 -5.598 -2.804 1.00 90.00 105 MET A N 1
ATOM 863 C CA . MET A 1 105 ? 5.830 -5.084 -3.062 1.00 90.00 105 MET A CA 1
ATOM 864 C C . MET A 1 105 ? 6.768 -6.150 -3.629 1.00 90.00 105 MET A C 1
ATOM 866 O O . MET A 1 105 ? 7.603 -5.816 -4.464 1.00 90.00 105 MET A O 1
ATOM 870 N N . LYS A 1 106 ?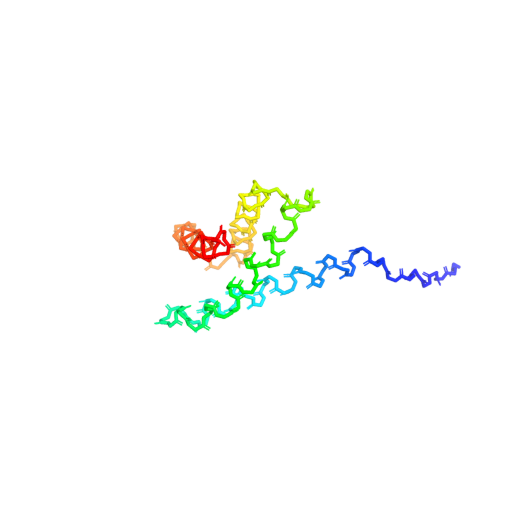 6.658 -7.415 -3.200 1.00 88.31 106 LYS A N 1
ATOM 871 C CA . LYS A 1 106 ? 7.435 -8.517 -3.788 1.00 88.31 106 LYS A CA 1
ATOM 872 C C . LYS A 1 106 ? 7.156 -8.639 -5.279 1.00 88.31 106 LYS A C 1
ATOM 874 O O . LYS A 1 106 ? 8.116 -8.727 -6.028 1.00 88.31 106 LYS A O 1
ATOM 879 N N . LYS A 1 107 ? 5.886 -8.570 -5.698 1.00 84.12 107 LYS A N 1
ATOM 880 C CA . LYS A 1 107 ? 5.509 -8.599 -7.121 1.00 84.12 107 LYS A CA 1
ATOM 881 C C . LYS A 1 107 ? 6.049 -7.400 -7.907 1.00 84.12 107 LYS A C 1
ATOM 883 O O . LYS A 1 107 ? 6.466 -7.559 -9.041 1.00 84.12 107 LYS A O 1
ATOM 888 N N . ILE A 1 108 ? 6.106 -6.214 -7.297 1.00 85.81 108 ILE A N 1
ATOM 889 C CA . ILE A 1 108 ? 6.656 -5.007 -7.945 1.00 85.81 108 ILE A CA 1
ATOM 890 C C . ILE A 1 108 ? 8.189 -5.063 -8.074 1.00 85.81 108 ILE A C 1
ATOM 892 O O . ILE A 1 108 ? 8.752 -4.451 -8.975 1.00 85.81 108 ILE A O 1
ATOM 896 N N . LYS A 1 109 ? 8.881 -5.746 -7.158 1.00 77.31 109 LYS A N 1
ATOM 897 C CA . LYS A 1 109 ? 10.351 -5.834 -7.136 1.00 77.31 109 LYS A CA 1
ATOM 898 C C . LYS A 1 109 ? 10.940 -6.845 -8.130 1.00 77.31 109 LYS A C 1
ATOM 900 O O . LYS A 1 109 ? 12.164 -6.942 -8.172 1.00 77.31 109 LYS A O 1
ATOM 905 N N . VAL A 1 110 ? 10.101 -7.607 -8.838 1.00 58.88 110 VAL A N 1
ATOM 906 C CA . VAL A 1 110 ? 10.527 -8.618 -9.823 1.00 58.88 110 VAL A CA 1
ATOM 907 C C . VAL A 1 110 ? 11.098 -7.959 -11.073 1.00 58.88 110 VAL A C 1
ATOM 909 O O . VAL A 1 110 ? 10.484 -6.985 -11.568 1.00 58.88 110 VAL A O 1
#

Foldseek 3Di:
DDPDPDDPDPVVVVVVVVVVVVVVLVVVCVVCVVPNVVCLVVLQVLLVVQVVCVVVVNDDPCVLVVVLVVVLVVQLVVVVVVVPDDPVVSVVVSVVSSVSSVVSVVSSND

Secondary structure (DSSP, 8-state):
-----PPP-HHHHHHHHHHHHHHHHHHHHHHTGGGGGGGHHHHHHHHHHHHHHHHTTS--THHHHHHHHHHHHHHHHHHHHHT-S-HHHHHHHHHHHHHHHHHHHHHHT-

pLDDT: mean 88.61, std 11.66, range [39.38, 98.0]